Protein AF-A0AAX1VYN4-F1 (afdb_monomer)

Nearest PDB structures (foldseek):
  7q1g-assembly1_B-2  TM=9.167E-01  e=2.729E-10  Pseudomonas syringae pv. syringae B728a
  7wgu-assembly1_B-2  TM=9.066E-01  e=6.268E-07  Escherichia coli
  5y4c-assembly1_A  TM=9.149E-01  e=1.343E-06  Sphingomonas sp. A1
  3rgu-assembly4_D  TM=4.241E-01  e=3.507E+00  Streptococcus parasanguinis

Foldseek 3Di:
DDDDDDQCVLVVVVVVLVVLVVVCVVCVVVCCVVPVPLNVVLVVLSVQLVVLSVVQADPVRHGDGPVPRDPVSVVSNPVSVVVNVVSSVVVCVSVVVD

Radius of gyration: 15.15 Å; Cα contacts (8 Å, |Δi|>4): 55; chains: 1; bounding box: 44×19×44 Å

InterPro domains:
  IPR018976 Imelysin-like domain [PF09375] (1-90)
  IPR034981 EfeO/Algp7, imelysin-like domain [cd14656] (1-92)
  IPR038352 Imelysin-like domain superfamily [G3DSA:1.20.1420.20] (1-98)
  IPR050894 Iron uptake system component EfeM/EfeO [PTHR39192] (1-97)

Organism: Pseudomonas amygdali pv. tabaci (NCBI:txid322)

Mean predicted aligned error: 4.89 Å

Structure (mmCIF, N/CA/C/O backbone):
data_AF-A0AAX1VYN4-F1
#
_entry.id   AF-A0AAX1VYN4-F1
#
loop_
_atom_site.group_PDB
_atom_site.id
_atom_site.type_symbol
_atom_site.label_atom_id
_atom_site.label_alt_id
_atom_site.label_comp_id
_atom_site.label_asym_id
_atom_site.label_entity_id
_atom_site.label_seq_id
_atom_site.pdbx_PDB_ins_code
_atom_site.Cartn_x
_atom_site.Cartn_y
_atom_site.Cartn_z
_atom_site.occupancy
_atom_site.B_iso_or_equiv
_atom_site.auth_seq_id
_atom_site.auth_comp_id
_atom_site.auth_asym_id
_atom_site.auth_atom_id
_atom_site.pdbx_PDB_model_num
ATOM 1 N N . GLU A 1 1 ? 28.494 -0.086 -2.961 1.00 44.72 1 GLU A N 1
ATOM 2 C CA . GLU A 1 1 ? 27.457 -0.787 -2.175 1.00 44.72 1 GLU A CA 1
ATOM 3 C C . GLU A 1 1 ? 26.132 -0.655 -2.933 1.00 44.72 1 GLU A C 1
ATOM 5 O O . GLU A 1 1 ? 25.205 -0.038 -2.443 1.00 44.72 1 GLU A O 1
ATOM 10 N N . GLU A 1 2 ? 26.000 -0.944 -4.230 1.00 39.91 2 GLU A N 1
ATOM 11 C CA . GLU A 1 2 ? 26.354 -2.094 -5.096 1.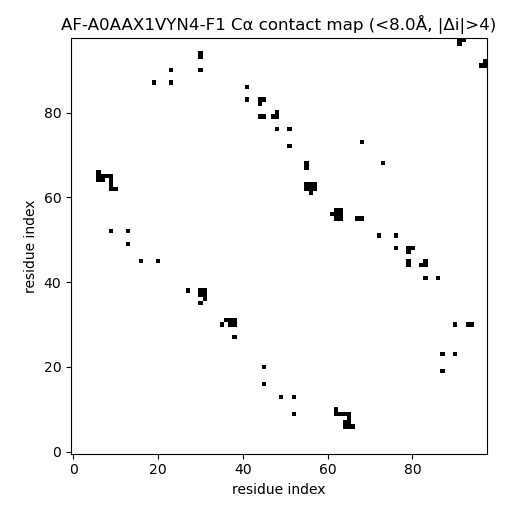00 39.91 2 GLU A CA 1
ATOM 12 C C . GLU A 1 2 ? 25.784 -3.452 -4.646 1.00 39.91 2 GLU A C 1
ATOM 14 O O . GLU A 1 2 ? 26.289 -4.064 -3.708 1.00 39.91 2 GLU A O 1
ATOM 19 N N . ASP A 1 3 ? 24.707 -3.843 -5.345 1.00 45.2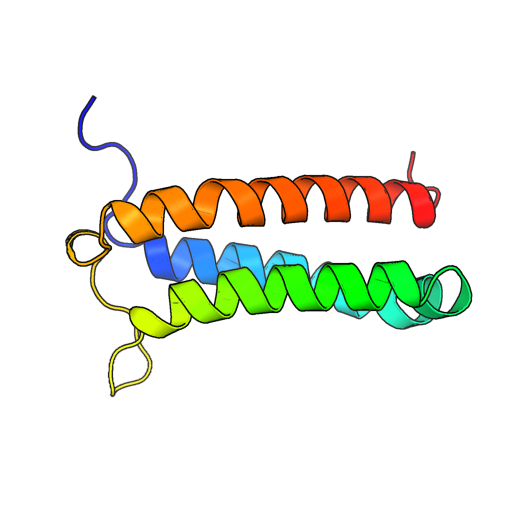8 3 ASP A N 1
ATOM 20 C CA . ASP A 1 3 ? 24.185 -5.190 -5.627 1.00 45.28 3 ASP A CA 1
ATOM 21 C C . ASP A 1 3 ? 24.075 -6.202 -4.486 1.00 45.28 3 ASP A C 1
ATOM 23 O O . ASP A 1 3 ? 24.896 -7.112 -4.377 1.00 45.28 3 ASP A O 1
ATOM 27 N N . ARG A 1 4 ? 23.005 -6.136 -3.674 1.00 45.00 4 ARG A N 1
ATOM 28 C CA . ARG A 1 4 ? 22.739 -7.217 -2.700 1.00 45.00 4 ARG A CA 1
ATOM 29 C C . ARG A 1 4 ? 21.333 -7.803 -2.600 1.00 45.00 4 ARG A C 1
ATOM 31 O O . ARG A 1 4 ? 21.196 -8.770 -1.860 1.00 45.00 4 ARG A O 1
ATOM 38 N N . TYR A 1 5 ? 20.333 -7.345 -3.350 1.00 42.97 5 TYR A N 1
ATOM 39 C CA . TYR A 1 5 ? 19.017 -7.999 -3.333 1.00 42.97 5 TYR A CA 1
ATOM 40 C C . TYR A 1 5 ? 18.484 -8.187 -4.758 1.00 42.97 5 TYR A C 1
ATOM 42 O O . TYR A 1 5 ? 18.858 -7.473 -5.682 1.00 42.97 5 TYR A O 1
ATOM 50 N N . SER A 1 6 ? 17.827 -9.317 -4.954 1.00 46.69 6 SER A N 1
ATOM 51 C CA . SER A 1 6 ? 17.743 -10.108 -6.174 1.00 46.69 6 SER A CA 1
ATOM 52 C C . SER A 1 6 ? 16.961 -9.450 -7.311 1.00 46.69 6 SER A C 1
ATOM 54 O O . SER A 1 6 ? 15.989 -8.736 -7.113 1.00 46.69 6 SER A O 1
ATOM 56 N N . HIS A 1 7 ? 17.270 -9.827 -8.554 1.00 48.81 7 HIS A N 1
ATOM 57 C CA . HIS A 1 7 ? 16.482 -9.468 -9.744 1.00 48.81 7 HIS A CA 1
ATOM 58 C C . HIS A 1 7 ? 15.022 -10.017 -9.747 1.00 48.81 7 HIS A C 1
ATOM 60 O O . HIS A 1 7 ? 14.355 -9.957 -10.779 1.00 48.81 7 HIS 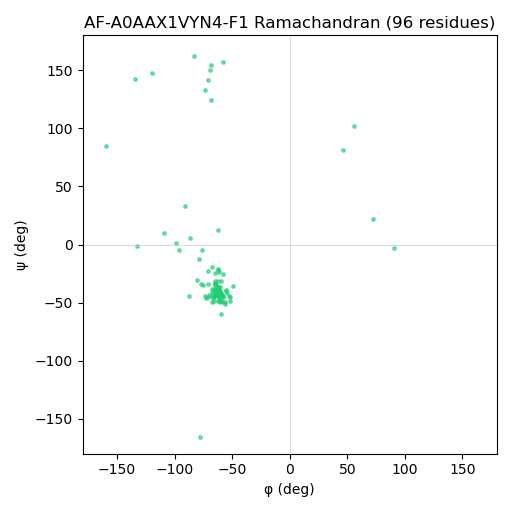A O 1
ATOM 66 N N . THR A 1 8 ? 14.514 -10.523 -8.612 1.00 52.34 8 THR A N 1
ATOM 67 C CA . THR A 1 8 ? 13.106 -10.861 -8.300 1.00 52.34 8 THR A CA 1
ATOM 68 C C . THR A 1 8 ? 12.373 -9.780 -7.487 1.00 52.34 8 THR A C 1
ATOM 70 O O . THR A 1 8 ? 11.184 -9.930 -7.203 1.00 52.34 8 THR A O 1
ATOM 73 N N . ASP A 1 9 ? 13.046 -8.669 -7.171 1.00 74.88 9 ASP A N 1
ATOM 74 C CA . ASP A 1 9 ? 12.624 -7.650 -6.201 1.00 74.88 9 ASP A CA 1
ATOM 75 C C . ASP A 1 9 ? 11.176 -7.144 -6.348 1.00 74.88 9 ASP A C 1
ATOM 77 O O . ASP A 1 9 ? 10.526 -6.883 -5.342 1.00 74.88 9 ASP A O 1
ATOM 81 N N . LEU A 1 10 ? 10.619 -7.012 -7.561 1.00 87.31 10 LEU A N 1
ATOM 82 C CA . LEU A 1 10 ? 9.244 -6.503 -7.721 1.00 87.31 10 LEU A CA 1
ATOM 83 C C . LEU A 1 10 ? 8.157 -7.534 -7.396 1.00 87.31 10 LEU A C 1
ATOM 85 O O . LEU A 1 10 ? 7.107 -7.153 -6.877 1.00 87.31 10 LEU A O 1
ATOM 89 N N . TYR A 1 11 ? 8.389 -8.820 -7.676 1.00 89.56 11 TYR A N 1
ATOM 90 C CA . TYR A 1 11 ? 7.447 -9.876 -7.293 1.00 89.56 11 TYR A CA 1
ATOM 91 C C . TYR A 1 11 ? 7.453 -10.079 -5.783 1.00 89.56 11 TYR A C 1
ATOM 93 O O . TYR A 1 11 ? 6.385 -10.128 -5.174 1.00 89.56 11 TYR A O 1
ATOM 101 N N . ASP A 1 12 ? 8.643 -10.133 -5.186 1.00 88.62 12 ASP A N 1
ATOM 102 C CA . ASP A 1 12 ? 8.806 -10.273 -3.739 1.00 88.62 12 ASP A CA 1
ATOM 103 C C . ASP A 1 12 ? 8.191 -9.073 -3.014 1.00 88.62 12 ASP A C 1
ATOM 105 O O . ASP A 1 12 ? 7.457 -9.217 -2.033 1.00 88.62 12 ASP A O 1
ATOM 109 N N . PHE A 1 13 ? 8.413 -7.870 -3.546 1.00 88.44 13 PHE A N 1
ATOM 110 C CA . PHE A 1 13 ? 7.843 -6.667 -2.971 1.00 88.44 13 PHE A CA 1
ATOM 111 C C . PHE A 1 13 ? 6.316 -6.620 -3.109 1.00 88.44 13 PHE A C 1
ATOM 113 O O . PHE A 1 13 ? 5.643 -6.353 -2.114 1.00 88.44 13 PHE A O 1
ATOM 120 N N . GLN A 1 14 ? 5.747 -6.964 -4.271 1.00 91.56 14 GLN A N 1
ATOM 121 C CA . GLN A 1 14 ? 4.291 -7.092 -4.411 1.00 91.56 14 GLN A CA 1
ATOM 122 C C . GLN A 1 14 ? 3.726 -8.140 -3.444 1.00 91.56 14 GLN A C 1
ATOM 124 O O . GLN A 1 14 ? 2.730 -7.870 -2.783 1.00 91.56 14 GLN A O 1
ATOM 129 N N . GLY A 1 15 ? 4.379 -9.297 -3.300 1.00 93.44 15 GLY A N 1
ATOM 130 C CA . GLY A 1 15 ? 3.952 -10.346 -2.373 1.00 93.44 15 GLY A CA 1
ATOM 131 C C . GLY A 1 15 ? 3.915 -9.877 -0.916 1.00 93.44 15 GLY A C 1
ATOM 132 O O . GLY A 1 15 ? 2.950 -10.151 -0.202 1.00 93.44 15 GLY A O 1
ATOM 133 N N . ASN A 1 16 ? 4.916 -9.105 -0.482 1.00 92.19 16 ASN A N 1
ATOM 134 C CA . ASN A 1 16 ? 4.932 -8.498 0.852 1.00 92.19 16 ASN A CA 1
ATOM 135 C C . ASN A 1 16 ? 3.785 -7.496 1.047 1.00 92.19 16 ASN A C 1
ATOM 137 O O . ASN A 1 16 ? 3.129 -7.501 2.092 1.00 92.19 16 ASN A O 1
ATOM 141 N N . ILE A 1 17 ? 3.521 -6.654 0.042 1.00 94.62 17 ILE A N 1
ATOM 142 C CA . ILE A 1 17 ? 2.420 -5.684 0.070 1.00 94.62 17 ILE A CA 1
ATOM 143 C C . ILE A 1 17 ? 1.063 -6.396 0.102 1.00 94.62 17 ILE A C 1
ATOM 145 O O . ILE A 1 17 ? 0.216 -6.046 0.925 1.00 94.62 17 ILE A O 1
ATOM 149 N N . ASP A 1 18 ? 0.876 -7.435 -0.708 1.00 95.94 18 ASP A N 1
ATOM 150 C CA . ASP A 1 18 ? -0.351 -8.234 -0.749 1.00 95.94 18 ASP A CA 1
ATOM 151 C C . ASP A 1 18 ? -0.591 -8.960 0.579 1.00 95.94 18 ASP A C 1
ATOM 153 O O . ASP A 1 18 ? -1.707 -8.953 1.105 1.00 95.94 18 ASP A O 1
ATOM 157 N N . GLY A 1 19 ? 0.459 -9.541 1.167 1.00 97.12 19 GLY A N 1
ATOM 158 C CA . GLY A 1 19 ? 0.397 -10.180 2.481 1.00 97.12 19 GLY A CA 1
ATOM 159 C C . GLY A 1 19 ? 0.006 -9.195 3.585 1.00 97.12 19 GLY A C 1
ATOM 160 O O . GLY A 1 19 ? -0.906 -9.466 4.370 1.00 97.12 19 GLY A O 1
ATOM 161 N N . ALA A 1 20 ? 0.634 -8.017 3.610 1.00 96.81 20 ALA A N 1
ATOM 162 C CA . ALA A 1 20 ? 0.292 -6.948 4.543 1.00 96.81 20 ALA A CA 1
ATOM 163 C C . ALA A 1 20 ? -1.158 -6.471 4.368 1.00 96.81 20 ALA A C 1
ATOM 165 O O . ALA A 1 20 ? -1.902 -6.366 5.345 1.00 96.81 20 ALA A O 1
ATOM 166 N N . LYS A 1 21 ? -1.590 -6.239 3.125 1.00 97.75 21 LYS A N 1
ATOM 167 C CA . LYS A 1 21 ? -2.963 -5.836 2.798 1.00 97.75 21 LYS A CA 1
ATOM 168 C C . LYS A 1 21 ? -3.971 -6.882 3.248 1.00 97.75 21 LYS A C 1
ATOM 170 O O . LYS A 1 21 ? -4.986 -6.540 3.850 1.00 97.75 21 LYS A O 1
ATOM 175 N N . LYS A 1 22 ? -3.655 -8.165 3.055 1.00 98.25 22 LYS A N 1
ATOM 176 C CA . LYS A 1 22 ? -4.512 -9.261 3.501 1.00 98.25 22 LYS A CA 1
ATOM 177 C C . LYS A 1 22 ? -4.708 -9.261 5.016 1.00 98.25 22 LYS A C 1
ATOM 179 O O . LYS A 1 22 ? -5.823 -9.511 5.467 1.00 98.25 22 LYS A O 1
ATOM 184 N N . ILE A 1 23 ? -3.666 -8.963 5.795 1.00 96.38 23 ILE A N 1
ATOM 185 C CA . ILE A 1 23 ? -3.783 -8.807 7.253 1.00 96.38 23 ILE A CA 1
ATOM 186 C C . ILE A 1 23 ? -4.753 -7.669 7.584 1.00 96.38 23 ILE A C 1
ATOM 188 O O . ILE A 1 23 ? -5.680 -7.876 8.364 1.00 96.38 23 ILE A O 1
ATOM 192 N N . VAL A 1 24 ? -4.592 -6.496 6.963 1.00 97.50 24 VAL A N 1
ATOM 193 C CA . VAL A 1 24 ? -5.504 -5.358 7.175 1.00 97.50 24 VAL A CA 1
ATOM 194 C C . VAL A 1 24 ? -6.947 -5.731 6.837 1.00 97.50 24 VAL A C 1
ATOM 196 O O . VAL A 1 24 ? -7.847 -5.474 7.633 1.00 97.50 24 VAL A O 1
ATOM 199 N N . ASP A 1 25 ? -7.170 -6.401 5.708 1.00 97.75 25 ASP A N 1
ATOM 200 C CA . ASP A 1 25 ? -8.504 -6.813 5.270 1.00 97.75 25 ASP A CA 1
ATOM 201 C C . ASP A 1 25 ? -9.177 -7.793 6.236 1.00 97.75 25 ASP A C 1
ATOM 203 O O . ASP A 1 25 ? -10.384 -7.699 6.459 1.00 97.75 25 ASP A O 1
ATOM 207 N N . LEU A 1 26 ? -8.417 -8.709 6.846 1.00 98.00 26 LEU A N 1
ATOM 208 C CA . LEU A 1 26 ? -8.945 -9.646 7.844 1.00 98.00 26 LEU A CA 1
ATOM 209 C C . LEU A 1 26 ? -9.458 -8.930 9.102 1.00 98.00 26 LEU A C 1
ATOM 211 O O . LEU A 1 26 ? -10.448 -9.365 9.688 1.00 98.00 26 LEU A O 1
ATOM 215 N N . PHE A 1 27 ? -8.824 -7.824 9.492 1.00 96.75 27 PHE A N 1
ATOM 216 C CA . PHE A 1 27 ? -9.211 -7.035 10.667 1.00 96.75 27 PHE A CA 1
ATOM 217 C C . PHE A 1 27 ? -10.114 -5.836 10.342 1.00 96.75 27 PHE A C 1
ATOM 219 O O . PHE A 1 27 ? -10.618 -5.174 11.254 1.00 96.75 27 PHE A O 1
ATOM 226 N N . ARG A 1 28 ? -10.375 -5.565 9.059 1.00 96.69 28 ARG A N 1
ATOM 227 C CA . ARG A 1 28 ? -11.128 -4.395 8.589 1.00 96.69 28 ARG A CA 1
ATOM 228 C C . ARG A 1 28 ? -12.488 -4.212 9.273 1.00 96.69 28 ARG A C 1
ATOM 230 O O . ARG A 1 28 ? -12.742 -3.094 9.714 1.00 96.69 28 ARG A O 1
ATOM 237 N N . PRO A 1 29 ? -13.340 -5.243 9.461 1.00 96.88 29 PRO A N 1
ATOM 238 C CA . PRO A 1 29 ? -14.634 -5.046 10.119 1.00 96.88 29 PRO A CA 1
ATOM 239 C C . PRO A 1 29 ? -14.515 -4.512 11.552 1.00 96.88 29 PRO A C 1
ATOM 241 O O . PRO A 1 29 ? -15.328 -3.693 11.969 1.00 96.88 29 PRO A O 1
ATOM 244 N N . GLN A 1 30 ? -13.500 -4.952 12.301 1.00 95.50 30 GLN A N 1
ATOM 245 C CA . GLN A 1 30 ? -13.257 -4.498 13.673 1.00 95.50 30 GLN A CA 1
ATOM 246 C C . GLN A 1 30 ? -12.705 -3.070 13.681 1.00 95.50 30 GLN A C 1
ATOM 248 O O . GLN A 1 30 ? -13.176 -2.214 14.428 1.00 95.50 30 GLN A O 1
ATOM 253 N N . ILE A 1 31 ? -11.748 -2.789 12.798 1.00 96.19 31 ILE A N 1
ATOM 254 C CA . ILE A 1 31 ? -11.124 -1.470 12.706 1.00 96.19 31 ILE A CA 1
ATOM 255 C C . ILE A 1 31 ? -12.098 -0.415 12.204 1.00 96.19 31 ILE A C 1
ATOM 257 O O . ILE A 1 31 ? -12.093 0.691 12.723 1.00 96.19 31 ILE A O 1
ATOM 261 N N . GLU A 1 32 ? -12.981 -0.725 11.261 1.00 97.06 32 GLU A N 1
ATOM 262 C CA . GLU A 1 32 ? -13.986 0.229 10.785 1.00 97.06 32 GLU A CA 1
ATOM 263 C C . GLU A 1 32 ? -15.083 0.519 11.813 1.00 97.06 32 GLU A C 1
ATOM 265 O O . GLU A 1 32 ? -15.707 1.578 11.757 1.00 97.06 32 GLU A O 1
ATOM 270 N N . GLN A 1 33 ? -15.326 -0.376 12.770 1.00 95.75 33 GLN A N 1
ATOM 271 C CA . GLN A 1 33 ? -16.195 -0.061 13.906 1.00 95.75 33 GLN A CA 1
ATOM 272 C C . GLN A 1 33 ? -15.532 0.937 14.863 1.00 95.75 33 GLN A C 1
ATOM 274 O O . GLN A 1 33 ? -16.219 1.778 15.437 1.00 95.75 33 GLN A O 1
ATOM 279 N N . GLN A 1 34 ? -14.207 0.869 15.007 1.00 95.19 34 GLN A N 1
ATOM 280 C CA . GLN A 1 34 ? -13.437 1.711 15.922 1.00 95.19 34 GLN A CA 1
ATOM 281 C C . GLN A 1 34 ? -13.005 3.050 15.299 1.00 95.19 34 GLN A C 1
ATOM 283 O O . GLN A 1 34 ? -13.076 4.089 15.948 1.00 95.19 34 GLN A O 1
ATOM 288 N N . ASP A 1 35 ? -12.511 3.027 14.062 1.00 97.44 35 ASP A N 1
ATOM 289 C CA . ASP A 1 35 ? -11.867 4.147 13.377 1.00 97.44 35 ASP A CA 1
ATOM 290 C C . ASP A 1 35 ? -11.876 3.961 11.841 1.00 97.44 35 ASP A C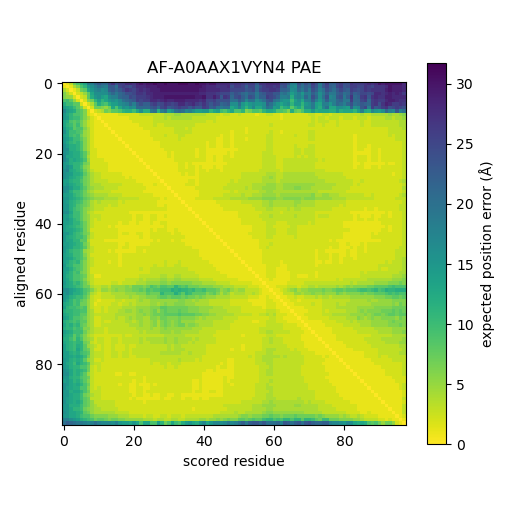 1
ATOM 292 O O . ASP A 1 35 ? -10.912 3.509 11.213 1.00 97.44 35 ASP A O 1
ATOM 296 N N . LYS A 1 36 ? -12.986 4.357 11.202 1.00 97.50 36 LYS A N 1
ATOM 297 C CA . LYS A 1 36 ? -13.122 4.336 9.731 1.00 97.50 36 LYS A CA 1
ATOM 298 C C . LYS A 1 36 ? -12.127 5.245 9.014 1.00 97.50 36 LYS A C 1
ATOM 300 O O . LYS A 1 36 ? -11.746 4.955 7.877 1.00 97.50 36 LYS A O 1
ATOM 305 N N . ALA A 1 37 ? -11.740 6.354 9.646 1.00 97.94 37 ALA A N 1
ATOM 306 C CA . ALA A 1 37 ? -10.809 7.305 9.052 1.00 97.94 37 ALA A CA 1
ATOM 307 C C . ALA A 1 37 ? -9.420 6.674 8.924 1.00 97.94 37 ALA A C 1
ATOM 309 O O . ALA A 1 37 ? -8.789 6.797 7.873 1.00 97.94 37 ALA A O 1
ATOM 310 N N . PHE A 1 38 ? -8.990 5.928 9.944 1.00 97.75 38 PHE A N 1
ATOM 311 C CA . PHE A 1 38 ? -7.777 5.125 9.881 1.00 97.75 38 PHE A CA 1
ATOM 312 C C . PHE A 1 38 ? -7.859 4.041 8.800 1.00 97.75 38 PHE A C 1
ATOM 314 O O . PHE A 1 38 ? -6.965 3.997 7.962 1.00 97.75 38 PHE A O 1
ATOM 321 N N . SER A 1 39 ? -8.941 3.250 8.732 1.00 97.56 39 SER A N 1
ATOM 322 C CA . SER A 1 39 ? -9.125 2.251 7.653 1.00 97.56 39 SER A CA 1
ATOM 323 C C . SER A 1 39 ? -8.950 2.883 6.259 1.00 97.56 39 SER A C 1
ATOM 325 O O . SER A 1 39 ? -8.124 2.456 5.454 1.00 97.56 39 SER A O 1
ATOM 327 N N . SER A 1 40 ? -9.620 4.018 6.028 1.00 97.81 40 SER A N 1
ATOM 328 C CA . SER A 1 40 ? -9.537 4.765 4.764 1.00 97.81 40 SER A CA 1
ATOM 329 C C . SER A 1 40 ? -8.145 5.349 4.484 1.00 97.81 40 SER A C 1
ATOM 331 O O . SER A 1 40 ? -7.771 5.529 3.323 1.00 97.81 40 SER A O 1
ATOM 333 N N . LYS A 1 41 ? -7.383 5.711 5.524 1.00 97.69 41 LYS A N 1
ATOM 334 C CA . LYS A 1 41 ? -5.994 6.176 5.396 1.00 97.69 41 LYS A CA 1
ATOM 335 C C . LYS A 1 41 ? -5.097 5.028 4.932 1.00 97.69 41 LYS A C 1
ATOM 337 O O . LYS A 1 41 ? -4.367 5.200 3.958 1.00 97.69 41 LYS A O 1
ATOM 342 N N . VAL A 1 42 ? -5.194 3.873 5.589 1.00 97.88 42 VAL A N 1
ATOM 343 C CA . VAL A 1 42 ? -4.399 2.681 5.265 1.00 97.88 42 VAL A CA 1
ATOM 344 C C . VAL A 1 42 ? -4.642 2.249 3.815 1.00 97.88 42 VAL A C 1
ATOM 346 O O . VAL A 1 42 ? -3.687 2.029 3.071 1.00 97.88 42 VAL A O 1
ATOM 349 N N . ASP A 1 43 ? -5.897 2.256 3.358 1.00 97.56 43 ASP A N 1
ATOM 350 C CA . ASP A 1 43 ? -6.247 1.956 1.961 1.00 97.56 43 ASP A CA 1
ATOM 351 C C . ASP A 1 43 ? -5.560 2.873 0.950 1.00 97.56 43 ASP A C 1
ATOM 353 O O . ASP A 1 43 ? -5.043 2.416 -0.072 1.00 97.56 43 ASP A O 1
ATOM 357 N N . LYS A 1 44 ? -5.532 4.180 1.229 1.00 97.88 44 LYS A N 1
ATOM 358 C CA . LYS A 1 44 ? -4.869 5.161 0.359 1.00 97.88 44 LYS A CA 1
ATOM 359 C C . LYS A 1 44 ? -3.361 4.935 0.301 1.00 97.88 44 LYS A C 1
ATOM 361 O O . LYS A 1 44 ? -2.758 5.132 -0.756 1.00 97.88 44 LYS A O 1
ATOM 366 N N . ASN A 1 45 ? -2.758 4.508 1.406 1.00 96.19 45 ASN A N 1
ATOM 367 C CA . ASN A 1 45 ? -1.327 4.231 1.468 1.00 96.19 45 ASN A CA 1
ATOM 368 C C . ASN A 1 45 ? -0.971 2.973 0.667 1.00 96.19 45 ASN A C 1
ATOM 370 O O . ASN A 1 45 ? -0.048 3.025 -0.148 1.00 96.19 45 ASN A O 1
ATOM 374 N N . PHE A 1 46 ? -1.767 1.902 0.776 1.00 97.94 46 PHE A N 1
ATOM 375 C CA . PHE A 1 46 ? -1.625 0.730 -0.097 1.00 97.94 46 PHE A CA 1
ATOM 376 C C . PHE A 1 46 ? -1.799 1.103 -1.569 1.00 97.94 46 PHE A C 1
ATOM 378 O O . PHE A 1 46 ? -0.932 0.800 -2.384 1.00 97.94 46 PHE A O 1
ATOM 385 N N . ALA A 1 47 ? -2.855 1.848 -1.908 1.00 97.12 47 ALA A N 1
ATOM 386 C CA . ALA A 1 47 ? -3.105 2.280 -3.283 1.00 97.12 47 ALA A CA 1
ATOM 387 C C . ALA A 1 47 ? -1.958 3.131 -3.860 1.00 97.12 47 ALA A C 1
ATOM 389 O O . ALA A 1 47 ? -1.696 3.093 -5.063 1.00 97.12 47 ALA A O 1
ATOM 390 N N . THR A 1 48 ? -1.260 3.896 -3.017 1.00 95.81 48 THR A N 1
ATOM 391 C CA . THR A 1 48 ? -0.091 4.684 -3.429 1.00 95.81 48 THR A CA 1
ATOM 392 C C . THR A 1 48 ? 1.072 3.782 -3.836 1.00 95.81 48 THR A C 1
ATOM 394 O O . THR A 1 48 ? 1.658 4.000 -4.899 1.00 95.81 48 THR A O 1
ATOM 397 N N . VAL A 1 49 ? 1.378 2.754 -3.040 1.00 94.56 49 VAL A N 1
ATOM 398 C CA . VAL A 1 49 ? 2.424 1.771 -3.365 1.00 94.56 49 VAL A CA 1
ATOM 399 C C . VAL A 1 49 ? 2.038 0.957 -4.598 1.00 94.56 49 VAL A C 1
ATOM 401 O O . VAL A 1 49 ? 2.816 0.899 -5.553 1.00 94.56 49 VAL A O 1
ATOM 404 N N . ASP A 1 50 ? 0.809 0.433 -4.632 1.00 95.12 50 ASP A N 1
ATOM 405 C CA . ASP A 1 50 ? 0.265 -0.343 -5.753 1.00 95.12 50 ASP A CA 1
ATOM 40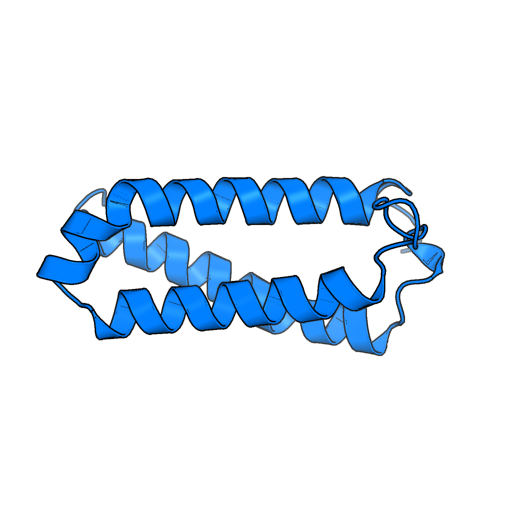6 C C . ASP A 1 50 ? 0.375 0.443 -7.069 1.00 95.12 50 ASP A C 1
ATOM 408 O O . ASP A 1 50 ? 0.784 -0.092 -8.099 1.00 95.12 50 ASP A O 1
ATOM 412 N N . LYS A 1 51 ? 0.086 1.751 -7.046 1.00 96.06 51 LYS A N 1
ATOM 413 C CA . LYS A 1 51 ? 0.191 2.620 -8.226 1.00 96.06 51 LYS A CA 1
ATOM 414 C C . LYS A 1 51 ? 1.625 2.769 -8.735 1.00 96.06 51 LYS A C 1
ATOM 416 O O . LYS A 1 51 ? 1.816 2.930 -9.941 1.00 96.06 51 LYS A O 1
ATOM 421 N N . ILE A 1 52 ? 2.624 2.768 -7.853 1.00 93.12 52 ILE A N 1
ATOM 422 C CA . ILE A 1 52 ? 4.030 2.830 -8.272 1.00 93.12 52 ILE A CA 1
ATOM 423 C C . ILE A 1 52 ? 4.447 1.486 -8.870 1.00 93.12 52 ILE A C 1
ATOM 425 O O . ILE A 1 52 ? 5.012 1.476 -9.963 1.00 93.12 52 ILE A O 1
ATOM 429 N N . LEU A 1 53 ? 4.105 0.371 -8.218 1.00 92.94 53 LEU A N 1
ATOM 430 C CA . LEU A 1 53 ? 4.394 -0.976 -8.719 1.00 92.94 53 LEU A CA 1
ATOM 431 C C . LEU A 1 53 ? 3.722 -1.246 -10.070 1.00 92.94 53 LEU A C 1
ATOM 433 O O . LEU A 1 53 ? 4.355 -1.779 -10.979 1.00 92.94 53 LEU A O 1
ATOM 437 N N . ALA A 1 54 ? 2.484 -0.788 -10.256 1.00 94.81 54 ALA A N 1
ATOM 438 C CA . ALA A 1 54 ? 1.735 -0.949 -11.500 1.00 94.81 54 ALA A CA 1
ATOM 439 C C . ALA A 1 54 ? 2.435 -0.345 -12.730 1.00 94.81 54 ALA A C 1
ATOM 441 O O . ALA A 1 54 ? 2.217 -0.821 -13.842 1.00 94.81 54 ALA A O 1
ATOM 442 N N . LYS A 1 55 ? 3.310 0.660 -12.559 1.00 95.31 55 LYS A N 1
ATOM 443 C CA . LYS A 1 55 ? 4.107 1.233 -13.664 1.00 95.31 55 LYS A CA 1
ATOM 444 C C . LYS A 1 55 ? 5.059 0.221 -14.302 1.00 95.31 55 LYS A C 1
ATOM 446 O O . LYS A 1 55 ? 5.503 0.440 -15.424 1.00 95.31 55 LYS A O 1
ATOM 451 N N . TYR A 1 56 ? 5.386 -0.838 -13.570 1.00 94.62 56 TYR A N 1
ATOM 452 C CA . TYR A 1 56 ? 6.356 -1.860 -13.941 1.00 94.62 56 TYR A CA 1
ATOM 453 C C . TYR A 1 56 ? 5.693 -3.195 -14.277 1.00 94.62 56 TYR A C 1
ATOM 455 O O . TYR A 1 56 ? 6.381 -4.202 -14.403 1.00 94.62 56 TYR A O 1
ATOM 463 N N . LYS A 1 57 ? 4.362 -3.231 -14.403 1.00 94.56 57 LYS A N 1
ATOM 464 C CA . LYS A 1 57 ? 3.647 -4.415 -14.880 1.00 94.56 57 LYS A CA 1
ATOM 465 C C . LYS A 1 57 ? 3.838 -4.583 -16.385 1.00 94.56 57 LYS A C 1
ATOM 467 O O . LYS A 1 57 ? 3.655 -3.637 -17.151 1.00 94.56 57 LYS A O 1
ATOM 472 N N . THR A 1 58 ? 4.158 -5.799 -16.806 1.00 93.62 58 THR A N 1
ATOM 473 C CA . THR A 1 58 ? 4.247 -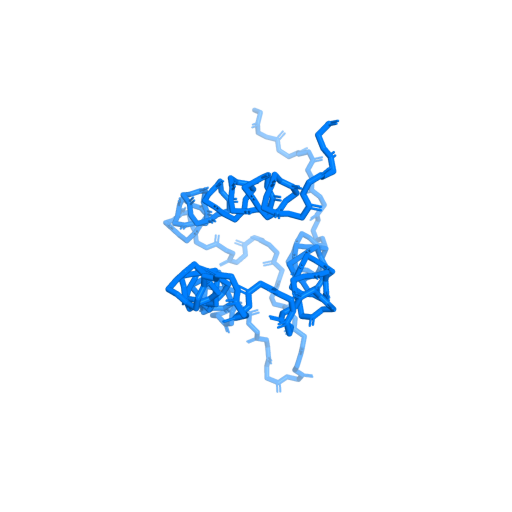6.172 -18.220 1.00 93.62 58 THR A CA 1
ATOM 474 C C . THR A 1 58 ? 2.858 -6.509 -18.773 1.00 93.62 58 THR A C 1
ATOM 476 O O . THR A 1 58 ? 1.904 -6.760 -18.032 1.00 93.62 58 THR A O 1
ATOM 479 N N . LYS A 1 59 ? 2.710 -6.508 -20.104 1.00 92.62 59 LYS A N 1
ATOM 480 C CA . LYS A 1 59 ? 1.412 -6.742 -20.773 1.00 92.62 59 LYS A CA 1
ATOM 481 C C . LYS A 1 59 ? 0.839 -8.144 -20.547 1.00 92.62 59 LYS A C 1
ATOM 483 O O . LYS A 1 59 ? -0.367 -8.328 -20.659 1.00 92.62 59 LYS A O 1
ATOM 488 N N . ASP A 1 60 ? 1.697 -9.112 -20.258 1.00 92.88 60 ASP A N 1
ATOM 489 C CA . ASP A 1 60 ? 1.358 -10.500 -19.937 1.00 92.88 60 ASP A CA 1
ATOM 490 C C . ASP A 1 60 ? 1.049 -10.715 -18.441 1.00 92.88 60 ASP A C 1
ATOM 492 O O . ASP A 1 60 ? 0.810 -11.842 -18.018 1.00 92.88 60 ASP A O 1
ATOM 496 N N . GLY A 1 61 ? 1.004 -9.642 -17.639 1.00 87.38 61 GLY A N 1
ATOM 497 C CA . GLY A 1 61 ? 0.624 -9.682 -16.221 1.00 87.38 61 GLY A CA 1
ATOM 498 C C . GLY A 1 61 ? 1.789 -9.893 -15.250 1.00 87.38 61 GLY A C 1
ATOM 499 O O . GLY A 1 61 ? 1.587 -9.850 -14.030 1.00 87.38 61 GLY A O 1
ATOM 500 N N . GLY A 1 62 ? 3.001 -10.070 -15.775 1.00 90.94 62 GLY A N 1
ATOM 501 C CA . GLY A 1 62 ? 4.231 -10.125 -14.997 1.00 90.94 62 GLY A CA 1
ATOM 502 C C . GLY A 1 62 ? 4.737 -8.753 -14.542 1.00 90.94 62 GLY A C 1
ATOM 503 O O . GLY A 1 62 ? 4.022 -7.749 -14.567 1.00 90.94 62 GLY A O 1
ATOM 504 N N . PHE A 1 63 ? 5.991 -8.716 -14.103 1.00 91.94 63 PHE A N 1
ATOM 505 C CA . PHE A 1 63 ? 6.732 -7.497 -13.799 1.00 91.94 63 PHE A CA 1
ATOM 506 C C . PHE A 1 63 ? 7.977 -7.387 -14.67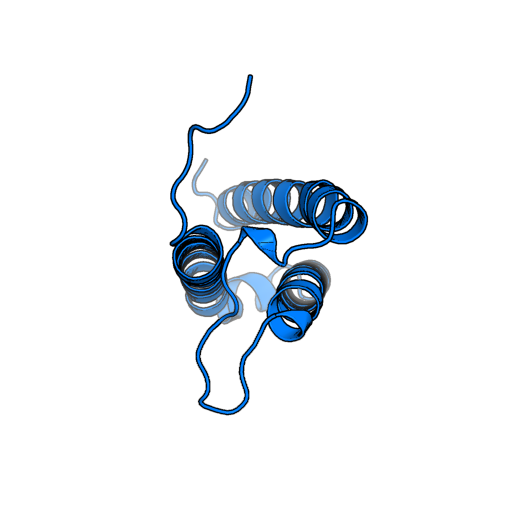5 1.00 91.94 63 PHE A C 1
ATOM 508 O O . PHE A 1 63 ? 8.609 -8.391 -15.004 1.00 91.94 63 PHE A O 1
ATOM 515 N N . GLU A 1 64 ? 8.338 -6.148 -14.994 1.00 91.06 64 GLU A N 1
ATOM 516 C CA . GLU A 1 64 ? 9.651 -5.790 -15.517 1.00 91.06 64 GLU A CA 1
ATOM 517 C C . GLU A 1 64 ? 10.749 -6.209 -14.527 1.00 91.06 64 GLU A C 1
ATOM 519 O O . GLU A 1 64 ? 10.526 -6.333 -13.319 1.00 91.06 64 GLU A O 1
ATOM 524 N N . THR A 1 65 ? 11.967 -6.387 -15.027 1.00 87.44 65 THR A N 1
ATOM 525 C CA . THR A 1 65 ? 13.130 -6.639 -14.174 1.00 87.44 65 THR A CA 1
ATOM 526 C C . THR A 1 65 ? 13.497 -5.390 -13.365 1.00 87.44 65 THR A C 1
ATOM 528 O O . THR A 1 65 ? 13.283 -4.254 -13.797 1.00 87.44 65 THR A O 1
ATOM 531 N N . TYR A 1 66 ? 14.065 -5.574 -12.167 1.00 84.50 66 TYR A N 1
ATOM 532 C CA . TYR A 1 66 ? 14.301 -4.465 -11.230 1.00 84.50 66 TYR A CA 1
ATOM 533 C C . TYR A 1 66 ? 15.255 -3.372 -11.763 1.00 84.50 66 TYR A C 1
ATOM 535 O O . TYR A 1 66 ? 15.150 -2.208 -11.368 1.00 84.50 66 TYR A O 1
ATOM 543 N N . ASP A 1 67 ? 16.128 -3.689 -12.727 1.00 84.94 67 ASP A N 1
ATOM 544 C CA . ASP A 1 67 ? 16.977 -2.704 -13.418 1.00 84.94 67 ASP A CA 1
ATOM 545 C C . ASP A 1 67 ? 16.165 -1.656 -14.200 1.00 84.94 67 ASP A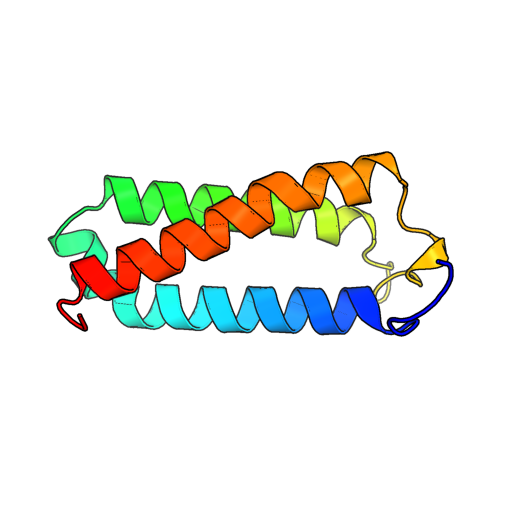 C 1
ATOM 547 O O . ASP A 1 67 ? 16.657 -0.551 -14.440 1.00 84.94 67 ASP A O 1
ATOM 551 N N . LYS A 1 68 ? 14.908 -1.954 -14.559 1.00 89.31 68 LYS A N 1
ATOM 552 C CA . LYS A 1 68 ? 13.989 -1.004 -15.207 1.00 89.31 68 LYS A CA 1
ATOM 553 C C . LYS A 1 68 ? 13.355 -0.016 -14.239 1.00 89.31 68 LYS A C 1
ATOM 555 O O . LYS A 1 68 ? 12.774 0.978 -14.686 1.00 89.31 68 LYS A O 1
ATOM 560 N N . VAL A 1 69 ? 13.468 -0.248 -12.932 1.00 88.62 69 VAL A N 1
ATOM 561 C CA . VAL A 1 69 ? 12.915 0.660 -11.930 1.00 88.62 69 VAL A CA 1
ATOM 562 C C . VAL A 1 69 ? 13.703 1.963 -11.951 1.00 88.62 69 VAL A C 1
ATOM 564 O O . VAL A 1 69 ? 14.926 1.991 -11.802 1.00 88.62 69 VAL A O 1
ATOM 567 N N . LYS A 1 70 ? 12.999 3.076 -12.147 1.00 91.00 70 LYS A N 1
ATOM 568 C CA . LYS A 1 70 ? 13.616 4.403 -12.167 1.00 91.00 70 LYS A CA 1
ATOM 569 C C . LYS A 1 70 ? 14.051 4.781 -10.757 1.00 91.00 70 LYS A C 1
ATOM 571 O O . LYS A 1 70 ? 13.318 4.557 -9.797 1.00 91.00 70 LYS A O 1
ATOM 576 N N . GLU A 1 71 ? 15.200 5.439 -10.625 1.00 88.62 71 GLU A N 1
ATOM 577 C CA . GLU A 1 71 ? 15.705 5.894 -9.320 1.00 88.62 71 GLU A CA 1
ATOM 578 C C . GLU A 1 71 ? 14.689 6.773 -8.575 1.00 88.62 71 GLU A C 1
ATOM 580 O O . GLU A 1 71 ? 14.486 6.609 -7.373 1.00 88.62 71 GLU A O 1
ATOM 585 N N . ASN A 1 72 ? 13.990 7.653 -9.297 1.00 91.88 72 ASN A N 1
ATOM 586 C CA . ASN A 1 72 ? 12.943 8.491 -8.716 1.00 91.88 72 ASN A CA 1
ATOM 587 C C . ASN A 1 72 ? 11.777 7.669 -8.153 1.00 91.88 72 ASN A C 1
ATOM 589 O O . ASN A 1 72 ? 11.247 8.027 -7.107 1.00 91.88 72 ASN A O 1
ATOM 593 N N . ASP A 1 73 ? 11.397 6.566 -8.802 1.00 91.56 73 ASP A N 1
ATOM 594 C CA . ASP A 1 73 ? 10.338 5.693 -8.293 1.00 91.56 73 ASP A CA 1
ATOM 595 C C . ASP A 1 73 ? 10.831 4.845 -7.110 1.00 91.56 73 ASP A C 1
ATOM 597 O O . ASP A 1 73 ? 10.082 4.678 -6.151 1.00 91.56 73 ASP A O 1
ATOM 601 N N . ARG A 1 74 ? 12.103 4.405 -7.098 1.00 88.06 74 ARG A N 1
ATOM 602 C CA . ARG A 1 74 ? 12.715 3.781 -5.905 1.00 88.06 74 ARG A CA 1
ATOM 603 C C . ARG A 1 74 ? 12.636 4.709 -4.694 1.00 88.06 74 ARG A C 1
ATOM 605 O O . ARG A 1 74 ? 12.167 4.306 -3.636 1.00 88.06 74 ARG A O 1
ATOM 612 N N . LYS A 1 75 ? 13.036 5.973 -4.855 1.00 87.38 75 LYS A N 1
ATOM 613 C CA . LYS A 1 75 ? 12.934 6.986 -3.788 1.00 87.38 75 LYS A CA 1
ATOM 614 C C . LYS A 1 75 ? 11.481 7.264 -3.402 1.00 87.38 75 LYS A C 1
ATOM 616 O O . LYS A 1 75 ? 11.187 7.418 -2.220 1.00 87.38 75 LYS A O 1
ATOM 621 N N . ALA A 1 76 ? 10.571 7.282 -4.377 1.00 88.50 76 ALA A N 1
ATOM 622 C CA . ALA A 1 76 ? 9.147 7.490 -4.135 1.00 88.50 76 ALA A CA 1
ATOM 623 C C . ALA A 1 76 ? 8.476 6.335 -3.375 1.00 88.50 76 ALA A C 1
ATOM 625 O O . ALA A 1 76 ? 7.416 6.559 -2.802 1.00 88.50 76 ALA A O 1
ATOM 626 N N . LEU A 1 77 ? 9.068 5.135 -3.344 1.00 88.12 77 LEU A N 1
ATOM 627 C CA . LEU A 1 77 ? 8.567 3.997 -2.564 1.00 88.12 77 LEU A CA 1
ATOM 628 C C . LEU A 1 77 ? 8.949 4.069 -1.081 1.00 88.12 77 LEU A C 1
ATOM 630 O O . LEU A 1 77 ? 8.172 3.615 -0.247 1.00 88.12 77 LEU A O 1
ATOM 634 N N . VAL A 1 78 ? 10.094 4.670 -0.738 1.00 87.62 78 VAL A N 1
ATOM 635 C CA . VAL A 1 78 ? 10.613 4.695 0.645 1.00 87.62 78 VAL A CA 1
ATOM 636 C C . VAL A 1 78 ? 9.598 5.289 1.624 1.00 87.62 78 VAL A C 1
ATOM 638 O O . VAL A 1 78 ? 9.285 4.676 2.641 1.00 87.62 78 VAL A O 1
ATOM 641 N N . GLY A 1 79 ? 9.059 6.469 1.310 1.00 89.00 79 GLY A N 1
ATOM 642 C CA . GLY A 1 79 ? 8.084 7.149 2.169 1.00 89.00 79 GLY A CA 1
ATOM 643 C C . GLY A 1 79 ? 6.815 6.317 2.394 1.00 89.00 79 GLY A C 1
ATOM 644 O O . GLY A 1 79 ? 6.532 5.963 3.536 1.00 89.00 79 GLY A O 1
ATOM 645 N N . PRO A 1 80 ? 6.078 5.952 1.330 1.00 89.75 80 PRO A N 1
ATOM 646 C CA . PRO A 1 80 ? 4.878 5.125 1.431 1.00 89.75 80 PRO A CA 1
ATOM 647 C C . PRO A 1 80 ? 5.089 3.785 2.147 1.00 89.75 80 PRO A C 1
ATOM 649 O O . PRO A 1 80 ? 4.235 3.392 2.938 1.00 89.75 80 PRO A O 1
ATOM 652 N N . VAL A 1 81 ? 6.216 3.098 1.926 1.00 90.88 81 VAL A N 1
ATOM 653 C CA . VAL A 1 81 ? 6.529 1.836 2.623 1.00 90.88 81 VAL A CA 1
ATOM 654 C C . VAL A 1 81 ? 6.726 2.057 4.118 1.00 90.88 81 VAL A C 1
ATOM 656 O O . VAL A 1 81 ? 6.159 1.314 4.918 1.00 90.88 81 VAL A O 1
ATOM 659 N N . ASN A 1 82 ? 7.466 3.097 4.511 1.00 91.44 82 ASN A N 1
ATOM 660 C CA . ASN A 1 82 ? 7.621 3.444 5.925 1.00 91.44 82 ASN A CA 1
ATOM 661 C C . ASN A 1 82 ? 6.267 3.781 6.561 1.00 91.44 82 ASN A C 1
ATOM 663 O O . ASN A 1 82 ? 5.961 3.301 7.650 1.00 91.44 82 ASN A O 1
ATOM 667 N N . THR A 1 83 ? 5.417 4.530 5.855 1.00 94.94 83 THR A N 1
ATOM 668 C CA . THR A 1 83 ? 4.061 4.830 6.327 1.00 94.94 83 THR A CA 1
ATOM 669 C C . THR A 1 83 ? 3.217 3.564 6.494 1.00 94.94 83 THR A C 1
ATOM 671 O O . THR A 1 83 ? 2.506 3.446 7.487 1.00 94.94 83 THR A O 1
ATOM 674 N N . LEU A 1 84 ? 3.311 2.588 5.585 1.00 95.62 84 LEU A N 1
ATOM 675 C CA . LEU A 1 84 ? 2.618 1.305 5.745 1.00 95.62 84 LEU A CA 1
ATOM 676 C C . LEU A 1 84 ? 3.129 0.518 6.958 1.00 95.62 84 LEU A C 1
ATOM 678 O O . LEU A 1 84 ? 2.328 -0.076 7.678 1.00 95.62 84 LEU A O 1
ATOM 682 N N . ALA A 1 85 ? 4.435 0.535 7.228 1.00 94.75 85 ALA A N 1
ATOM 683 C CA . ALA A 1 85 ? 4.990 -0.095 8.425 1.00 94.75 85 ALA A CA 1
ATOM 684 C C . ALA A 1 85 ? 4.451 0.554 9.717 1.00 94.75 85 ALA A C 1
ATOM 686 O O . ALA A 1 85 ? 4.043 -0.148 10.647 1.00 94.75 85 ALA A O 1
ATOM 687 N N . GLU A 1 86 ? 4.383 1.887 9.762 1.00 97.56 86 GLU A N 1
ATOM 688 C CA . GLU A 1 86 ? 3.784 2.641 10.873 1.00 97.56 86 GLU A CA 1
ATOM 689 C C . GLU A 1 86 ? 2.284 2.359 11.029 1.00 97.56 86 GLU A C 1
ATOM 691 O O . GLU A 1 86 ? 1.790 2.191 12.149 1.00 97.56 86 GLU A O 1
ATOM 696 N N . ASP A 1 87 ? 1.555 2.268 9.918 1.00 97.50 87 ASP A N 1
ATOM 697 C CA . ASP A 1 87 ? 0.134 1.934 9.907 1.00 97.50 87 ASP A CA 1
ATOM 698 C C . ASP A 1 87 ? -0.106 0.522 10.454 1.00 97.50 87 ASP A C 1
ATOM 700 O O . ASP A 1 87 ? -0.992 0.338 11.285 1.00 97.50 87 ASP A O 1
ATOM 704 N N . LEU A 1 88 ? 0.702 -0.471 10.073 1.00 96.69 88 LEU A N 1
ATOM 705 C CA . LEU A 1 88 ? 0.597 -1.833 10.612 1.00 96.69 88 LEU A CA 1
ATOM 706 C C . LEU A 1 88 ? 0.936 -1.897 12.109 1.00 96.69 88 LEU A C 1
ATOM 708 O O . LEU A 1 88 ? 0.268 -2.605 12.867 1.00 96.69 88 LEU A O 1
ATOM 712 N N . SER A 1 89 ? 1.925 -1.124 12.561 1.00 97.38 89 SER A N 1
ATOM 713 C CA . SER A 1 89 ? 2.224 -0.975 13.992 1.00 97.38 89 SER A CA 1
ATOM 714 C C . SER A 1 89 ? 1.043 -0.348 14.747 1.00 97.38 89 SER A C 1
ATOM 716 O O . SER A 1 89 ? 0.608 -0.845 15.788 1.00 97.38 89 SER A O 1
ATOM 718 N N . THR A 1 90 ? 0.441 0.694 14.173 1.00 97.12 90 THR A N 1
ATOM 719 C CA . THR A 1 90 ? -0.748 1.357 14.728 1.00 97.12 90 THR A CA 1
ATOM 720 C C . THR A 1 90 ? -1.958 0.423 14.748 1.00 97.12 90 THR A C 1
ATOM 722 O O . THR A 1 90 ? -2.705 0.402 15.727 1.00 97.12 90 THR A O 1
ATOM 725 N N . LEU A 1 91 ? -2.145 -0.379 13.697 1.00 96.69 91 LEU A N 1
ATOM 726 C CA . LEU A 1 91 ? -3.186 -1.397 13.603 1.00 96.69 91 LEU A CA 1
ATOM 727 C C . LEU A 1 91 ? -3.069 -2.397 14.757 1.00 96.69 91 LEU A C 1
ATOM 729 O O . LEU A 1 91 ? -4.055 -2.625 15.457 1.00 96.69 91 LEU A O 1
ATOM 733 N N . ARG A 1 92 ? -1.866 -2.934 15.005 1.00 95.62 92 ARG A N 1
ATOM 734 C CA . ARG A 1 92 ? -1.596 -3.825 16.146 1.00 95.62 92 ARG A CA 1
ATOM 735 C C . ARG A 1 92 ? -2.041 -3.188 17.468 1.00 95.62 92 ARG A C 1
ATOM 737 O O . ARG A 1 92 ? -2.708 -3.846 18.265 1.00 95.62 92 ARG A O 1
ATOM 744 N N . GLY A 1 93 ? -1.729 -1.906 17.665 1.00 95.31 93 GLY A N 1
ATOM 745 C CA . GLY A 1 93 ? -2.138 -1.156 18.853 1.00 95.31 93 GLY A CA 1
ATOM 746 C C . GLY A 1 93 ? -3.646 -0.956 18.978 1.00 95.31 93 GLY A C 1
ATOM 747 O O . GLY A 1 93 ? -4.200 -1.129 20.063 1.00 95.31 93 GLY A O 1
ATOM 748 N N . LYS A 1 94 ? -4.335 -0.660 17.871 1.00 94.00 94 LYS A N 1
ATOM 749 C CA . LYS A 1 94 ? -5.802 -0.530 17.826 1.00 94.00 94 LYS A CA 1
ATOM 750 C C . LYS A 1 94 ? -6.521 -1.845 18.132 1.00 94.00 94 LYS A C 1
ATOM 752 O O . LYS A 1 94 ? -7.563 -1.816 18.780 1.00 94.00 94 LYS A O 1
ATOM 757 N N . LEU A 1 95 ? -5.926 -2.973 17.740 1.00 93.38 95 LEU A N 1
ATOM 758 C CA . LEU A 1 95 ? -6.397 -4.324 18.064 1.00 93.38 95 LEU A CA 1
ATOM 759 C C . LEU A 1 95 ? -6.088 -4.753 1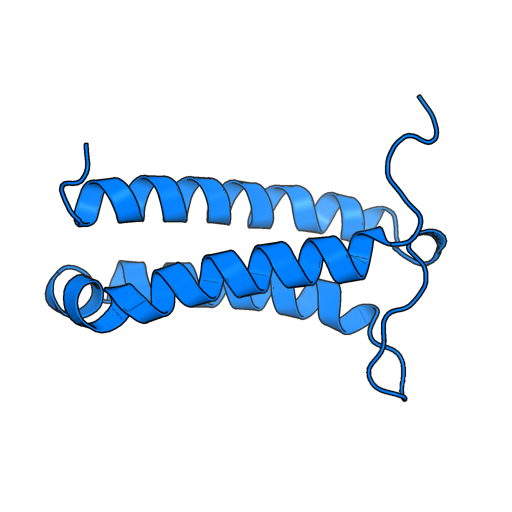9.510 1.00 93.38 95 LEU A C 1
ATOM 761 O O . LEU A 1 95 ? -6.503 -5.833 19.921 1.00 93.38 95 LEU A O 1
ATOM 765 N N . GLY A 1 96 ? -5.361 -3.939 20.285 1.00 92.88 96 GLY A N 1
ATOM 766 C CA . GLY A 1 96 ? -5.005 -4.251 21.670 1.00 92.88 96 GLY A CA 1
ATOM 767 C C . GLY A 1 96 ? -3.942 -5.345 21.817 1.00 92.88 96 GLY A C 1
ATOM 768 O O . GLY A 1 96 ? -3.847 -5.957 22.875 1.00 92.88 96 GLY A O 1
ATOM 769 N N . LEU A 1 97 ? -3.137 -5.600 20.781 1.00 89.50 97 LEU A N 1
ATOM 770 C CA . LEU A 1 97 ? -2.139 -6.680 20.745 1.00 89.50 97 LEU A CA 1
ATOM 771 C C . LEU A 1 97 ? -0.751 -6.238 21.255 1.00 89.50 97 LEU A C 1
ATOM 773 O O . LEU A 1 97 ? 0.269 -6.684 20.719 1.00 89.50 97 LEU A O 1
ATOM 777 N N . ASN A 1 98 ? -0.704 -5.322 22.225 1.00 74.56 98 ASN A N 1
ATOM 778 C CA . ASN A 1 98 ? 0.515 -4.634 22.679 1.00 74.56 98 ASN A CA 1
ATOM 779 C C . ASN A 1 98 ? 1.429 -5.498 23.545 1.00 74.56 98 ASN A C 1
ATOM 781 O O . ASN A 1 98 ? 0.910 -6.159 24.467 1.00 74.56 98 ASN A O 1
#

Sequence (98 aa):
EEDRYSHTDLYDFQGNIDGAKKIVDLFRPQIEQQDKAFSSKVDKNFATVDKILAKYKTKDGGFETYDKVKENDRKALVGPVNTLAEDLSTLRGKLGLN

Secondary structure (DSSP, 8-state):
----S-TTHHHHHHHHHHHHHHHHHHHHHHHHHH-HHHHHHHHHHHHHHHHHHHTTB-TTS-B--GGGS-HHHHHHHHHHHHHHHHHHHHHHHHTT--

Solvent-accessible surface area (backbone atoms only — not comparable to full-atom values): 5788 Å² total; per-residue (Å²): 136,79,91,86,78,59,80,54,48,60,60,57,48,49,50,52,52,52,52,52,49,50,54,52,61,74,46,38,74,63,42,47,74,76,39,48,67,57,51,56,49,53,52,52,44,52,52,52,50,51,57,59,56,55,76,41,50,39,97,87,72,51,66,56,55,52,87,74,59,48,70,70,57,58,59,60,42,54,59,48,52,51,50,49,53,52,48,53,54,48,48,40,52,76,72,68,71,116

pLDDT: mean 89.49, std 13.8, range [39.91, 98.25]